Protein AF-A0A534M9J6-F1 (afdb_monomer_lite)

Sequence (123 aa):
MKSKEVGDRRIMIERGRYHCLSVVYRGKDRGSLAERVQKVSSLIDQRFGAVLENWSGDLDDLRGLASLLPQVWKYGPRRRSRLWLGLHARRGTPGRSTLEPSEANESGREQSPGLELAAEPPK

Structure (mmCIF, N/CA/C/O backbone):
data_AF-A0A534M9J6-F1
#
_entry.id   AF-A0A534M9J6-F1
#
loop_
_atom_site.group_PDB
_atom_site.id
_atom_site.type_symbol
_atom_site.label_atom_id
_atom_site.label_alt_id
_atom_site.label_comp_id
_atom_site.label_asym_id
_atom_site.label_entity_id
_atom_site.label_seq_id
_atom_site.pdbx_PDB_ins_code
_atom_site.Cartn_x
_atom_site.Cartn_y
_atom_site.Cartn_z
_atom_site.occupancy
_atom_site.B_iso_or_equiv
_atom_site.auth_seq_id
_atom_site.auth_comp_id
_atom_site.auth_asym_id
_atom_site.auth_atom_id
_atom_site.pdbx_PDB_model_num
ATOM 1 N N . MET A 1 1 ? 0.898 11.040 8.119 1.00 84.31 1 MET A N 1
ATOM 2 C CA . MET A 1 1 ? -0.491 10.533 8.193 1.00 84.31 1 MET A CA 1
ATOM 3 C C . MET A 1 1 ? -1.509 11.641 8.449 1.00 84.31 1 MET A C 1
ATOM 5 O O . MET A 1 1 ? -1.208 12.578 9.178 1.00 84.31 1 MET A O 1
ATOM 9 N N . LYS A 1 2 ? -2.713 11.535 7.873 1.00 89.88 2 L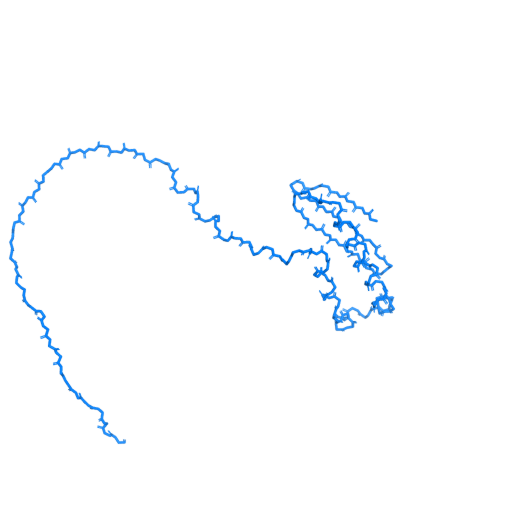YS A N 1
ATOM 10 C CA . LYS A 1 2 ? -3.909 12.341 8.202 1.00 89.88 2 LYS A CA 1
ATOM 11 C C . LYS A 1 2 ? -5.100 11.411 8.468 1.00 89.88 2 LYS A C 1
ATOM 13 O O . LYS A 1 2 ? -5.136 10.303 7.936 1.00 89.88 2 LYS A O 1
ATOM 18 N N . SER A 1 3 ? -6.093 11.851 9.236 1.00 85.62 3 SER A N 1
ATOM 19 C CA . SER A 1 3 ? -7.360 11.124 9.403 1.00 85.62 3 SER A CA 1
ATOM 20 C C . SER A 1 3 ? -8.568 12.066 9.389 1.00 85.62 3 SER A C 1
ATOM 22 O O . SER A 1 3 ? -8.441 13.257 9.667 1.00 85.62 3 SER A O 1
ATOM 24 N N . LYS A 1 4 ? -9.735 11.540 9.002 1.00 90.75 4 LYS A N 1
ATOM 25 C CA . LYS A 1 4 ? -11.016 12.258 8.950 1.00 90.75 4 LYS A CA 1
ATOM 26 C C . LYS A 1 4 ? -12.172 11.303 9.254 1.00 90.75 4 LYS A C 1
ATOM 28 O O . LYS A 1 4 ? -12.159 10.155 8.809 1.00 90.75 4 LYS A O 1
ATOM 33 N N . GLU A 1 5 ? -13.186 11.781 9.967 1.00 91.25 5 GLU A N 1
ATOM 34 C CA . GLU A 1 5 ? -14.446 11.055 10.167 1.00 91.25 5 GLU A CA 1
ATOM 35 C C . GLU A 1 5 ? -15.473 11.445 9.086 1.00 91.25 5 GLU A C 1
ATOM 37 O O . GLU A 1 5 ? -15.547 12.602 8.664 1.00 91.25 5 GLU A O 1
ATOM 42 N N . VAL A 1 6 ? -16.229 10.463 8.589 1.00 89.44 6 VAL A N 1
ATOM 43 C CA . VAL A 1 6 ? -17.256 10.612 7.545 1.00 89.44 6 VAL A CA 1
ATOM 44 C C . VAL A 1 6 ? -18.432 9.702 7.903 1.00 89.44 6 VAL A C 1
ATOM 46 O O . VAL A 1 6 ? -18.408 8.495 7.645 1.00 89.44 6 VAL A O 1
ATOM 49 N N . GLY A 1 7 ? -19.459 10.279 8.531 1.00 89.94 7 GLY A N 1
ATOM 50 C CA . GLY A 1 7 ? -20.567 9.515 9.109 1.00 89.94 7 GLY A CA 1
ATOM 51 C C . GLY A 1 7 ? -20.060 8.532 10.167 1.00 89.94 7 GLY A C 1
ATOM 52 O O . GLY A 1 7 ? -19.284 8.898 11.042 1.00 89.94 7 GLY A O 1
ATOM 53 N N . ASP A 1 8 ? -20.443 7.260 10.055 1.00 90.31 8 ASP A N 1
ATOM 54 C CA . ASP A 1 8 ? -19.983 6.189 10.950 1.00 90.31 8 ASP A CA 1
ATOM 55 C C . ASP A 1 8 ? -18.628 5.563 10.551 1.00 90.31 8 ASP A C 1
ATOM 57 O O . ASP A 1 8 ? -18.216 4.539 11.109 1.00 90.31 8 ASP A O 1
ATOM 61 N N . ARG A 1 9 ? -17.937 6.152 9.563 1.00 92.69 9 ARG A N 1
ATOM 62 C CA . ARG A 1 9 ? -16.652 5.681 9.031 1.00 92.69 9 ARG A CA 1
ATOM 63 C C . ARG A 1 9 ? -15.520 6.630 9.389 1.00 92.69 9 ARG A C 1
ATOM 65 O O . ARG A 1 9 ? -15.688 7.842 9.477 1.00 92.69 9 ARG A O 1
ATOM 72 N N . ARG A 1 10 ? -14.325 6.065 9.495 1.00 92.38 10 ARG A N 1
ATOM 73 C CA . ARG A 1 10 ? -13.058 6.781 9.613 1.00 92.38 10 ARG A CA 1
ATOM 74 C C . ARG A 1 10 ? -12.219 6.500 8.385 1.00 92.38 10 ARG A C 1
ATOM 76 O O . ARG A 1 10 ? -12.124 5.355 7.948 1.00 92.38 10 ARG A O 1
ATOM 83 N N . ILE A 1 11 ? -11.618 7.549 7.847 1.00 93.75 11 ILE A N 1
ATOM 84 C CA . ILE A 1 11 ? -10.670 7.499 6.742 1.00 93.75 11 ILE A CA 1
ATOM 85 C C . ILE A 1 11 ? -9.313 7.884 7.315 1.00 93.75 11 ILE A C 1
ATOM 87 O O . ILE A 1 11 ? -9.179 8.933 7.942 1.00 93.75 11 ILE A O 1
ATOM 91 N N . MET A 1 12 ? -8.313 7.039 7.109 1.00 93.69 12 MET A N 1
ATOM 92 C CA . MET A 1 12 ? -6.923 7.313 7.448 1.00 93.69 12 MET A CA 1
ATOM 93 C C . MET A 1 12 ? -6.105 7.283 6.164 1.00 93.69 12 MET A C 1
ATOM 95 O O . MET A 1 12 ? -6.235 6.348 5.380 1.00 93.69 12 MET A O 1
ATOM 99 N N . ILE A 1 13 ? -5.311 8.321 5.933 1.00 95.75 13 ILE A N 1
ATOM 100 C CA . ILE A 1 13 ? -4.552 8.519 4.701 1.00 95.75 13 ILE A CA 1
ATOM 101 C C . ILE A 1 13 ? -3.085 8.653 5.079 1.00 95.75 13 ILE A C 1
ATOM 103 O O . ILE A 1 13 ? -2.701 9.605 5.769 1.00 95.75 13 ILE A O 1
ATOM 107 N N . GLU A 1 14 ? -2.272 7.715 4.607 1.00 96.69 14 GLU A N 1
ATOM 108 C CA . GLU A 1 14 ? -0.820 7.821 4.640 1.00 96.69 14 GLU A CA 1
ATOM 109 C C . GLU A 1 14 ? -0.272 8.091 3.238 1.00 96.69 14 GLU A C 1
ATOM 111 O O . GLU A 1 14 ? -0.786 7.581 2.239 1.00 96.69 14 GLU A O 1
ATOM 116 N N . ARG A 1 15 ? 0.733 8.964 3.156 1.00 97.38 15 ARG A N 1
ATOM 117 C CA . ARG A 1 15 ? 1.393 9.347 1.902 1.00 97.38 15 ARG A CA 1
ATOM 118 C C . ARG A 1 15 ? 2.830 8.845 1.970 1.00 97.38 15 ARG A C 1
ATOM 120 O O . ARG A 1 15 ? 3.554 9.258 2.872 1.00 97.38 15 ARG A O 1
ATOM 127 N N . GLY A 1 16 ? 3.198 7.957 1.051 1.00 96.12 16 GLY A N 1
ATOM 128 C CA . GLY A 1 16 ? 4.594 7.616 0.794 1.00 96.12 16 GLY A CA 1
ATOM 129 C C . GLY A 1 16 ? 5.221 8.611 -0.178 1.00 96.12 16 GLY A C 1
ATOM 130 O O . GLY A 1 16 ? 4.669 9.689 -0.419 1.00 96.12 16 GLY A O 1
ATOM 131 N N . ARG A 1 17 ? 6.361 8.236 -0.759 1.00 96.25 17 ARG A N 1
ATOM 132 C CA . ARG A 1 17 ? 7.082 9.055 -1.741 1.00 96.25 17 ARG A CA 1
ATOM 133 C C . ARG A 1 17 ? 6.340 9.116 -3.075 1.00 96.25 17 ARG A C 1
ATOM 135 O O . ARG A 1 17 ? 6.115 10.206 -3.590 1.00 96.25 17 ARG A O 1
ATOM 142 N N . TYR A 1 18 ? 5.911 7.956 -3.576 1.00 97.12 18 TYR A N 1
ATOM 143 C CA . TYR A 1 18 ? 5.266 7.806 -4.888 1.00 97.12 18 TYR A CA 1
ATOM 144 C C . TYR A 1 18 ? 3.903 7.089 -4.829 1.00 97.12 18 TYR A C 1
ATOM 146 O O . TYR A 1 18 ? 3.318 6.757 -5.855 1.00 97.12 18 TYR A O 1
ATOM 154 N N . HIS A 1 19 ? 3.345 6.876 -3.631 1.00 95.81 19 HIS A N 1
ATOM 155 C CA . HIS A 1 19 ? 2.031 6.249 -3.440 1.00 95.81 19 HIS A CA 1
ATOM 156 C C . HIS A 1 19 ? 1.225 6.889 -2.304 1.00 95.81 19 HIS A C 1
ATOM 158 O O . HIS A 1 19 ? 1.731 7.643 -1.469 1.00 95.81 19 HIS A O 1
ATOM 164 N N . CYS A 1 20 ? -0.060 6.540 -2.231 1.00 96.31 20 CYS A N 1
ATOM 165 C CA . CYS A 1 20 ? -0.9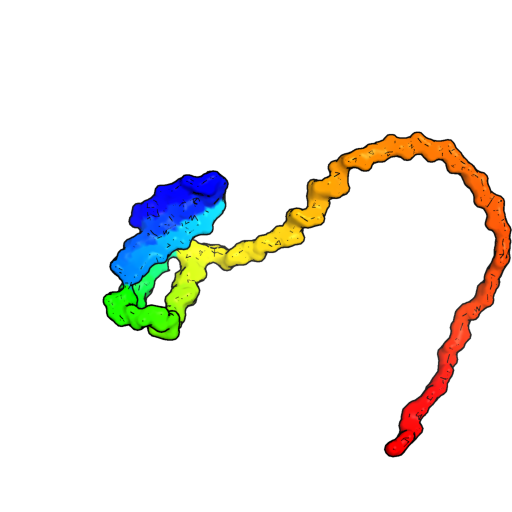35 6.922 -1.129 1.00 96.31 20 CYS A CA 1
ATOM 166 C C . CYS A 1 20 ? -1.762 5.722 -0.653 1.00 96.31 20 CYS A C 1
ATOM 168 O O . CYS A 1 20 ? -2.475 5.098 -1.436 1.00 96.31 20 CYS A O 1
ATOM 170 N N . LEU A 1 21 ? -1.687 5.412 0.643 1.00 95.94 21 LEU A N 1
ATOM 171 C CA . LEU A 1 21 ? -2.439 4.333 1.275 1.00 95.94 21 LEU A CA 1
ATOM 172 C C . LEU A 1 21 ? -3.626 4.917 2.049 1.00 95.94 21 LEU A C 1
ATOM 174 O O . LEU A 1 21 ? -3.459 5.547 3.094 1.00 95.94 21 LEU A O 1
ATOM 178 N N . SER A 1 22 ? -4.836 4.695 1.532 1.00 95.38 22 SER A N 1
ATOM 179 C CA . SER A 1 22 ? -6.090 5.117 2.167 1.00 95.38 22 SER A CA 1
ATOM 180 C C . SER A 1 22 ? -6.808 3.927 2.800 1.00 95.38 22 SER A C 1
ATOM 182 O O . SER A 1 22 ? -7.187 2.981 2.115 1.00 95.38 22 SER A O 1
ATOM 184 N N . VAL A 1 23 ? -7.038 3.985 4.112 1.00 93.75 23 VAL A N 1
ATOM 185 C CA . VAL A 1 23 ? -7.731 2.946 4.883 1.00 93.75 23 VAL A CA 1
ATOM 186 C C . VAL A 1 23 ? -9.046 3.490 5.422 1.00 93.75 23 VAL A C 1
ATOM 188 O O . VAL A 1 23 ? -9.067 4.398 6.253 1.00 93.75 23 VAL A O 1
ATOM 191 N N . VAL A 1 24 ? -10.152 2.900 4.968 1.00 93.38 24 VAL A N 1
ATOM 192 C CA . VAL A 1 24 ? -11.506 3.212 5.439 1.00 93.38 24 VAL A CA 1
ATOM 193 C C . VAL A 1 24 ? -11.972 2.113 6.388 1.00 93.38 24 VAL A C 1
ATOM 195 O O . VAL A 1 24 ? -12.005 0.941 6.014 1.00 93.38 24 VAL A O 1
ATOM 198 N N . TYR A 1 25 ? -12.355 2.475 7.611 1.00 90.00 25 TYR A N 1
ATOM 199 C CA . TYR A 1 25 ? -12.814 1.528 8.629 1.00 90.00 25 TYR A CA 1
ATOM 200 C C . TYR A 1 25 ? -14.010 2.066 9.428 1.00 90.00 25 TYR A C 1
ATOM 202 O O . TYR A 1 25 ? -14.326 3.252 9.384 1.00 90.00 25 TYR A O 1
ATOM 210 N N . ARG A 1 26 ? -14.704 1.178 10.148 1.00 90.12 26 ARG A N 1
ATOM 211 C CA . ARG A 1 26 ? -15.766 1.521 11.111 1.00 90.12 26 ARG A CA 1
ATOM 212 C C . ARG A 1 26 ? -15.335 1.115 12.519 1.00 90.12 26 ARG A C 1
ATOM 214 O O . ARG A 1 26 ? -14.612 0.132 12.680 1.00 90.12 26 ARG A O 1
ATOM 221 N N . GLY A 1 27 ? -15.821 1.835 13.528 1.00 86.06 27 GLY A N 1
ATOM 222 C CA . GLY A 1 27 ? -15.489 1.595 14.934 1.00 86.06 27 GLY A CA 1
ATOM 223 C C . GLY A 1 27 ? -14.182 2.261 15.384 1.00 86.06 27 GLY A C 1
ATOM 224 O O . GLY A 1 27 ? -13.692 3.199 14.758 1.00 86.06 27 GLY A O 1
ATOM 225 N N . LYS A 1 28 ? -13.632 1.793 16.510 1.00 80.31 28 LYS A N 1
ATOM 226 C CA . LYS A 1 28 ? -12.437 2.368 17.150 1.00 80.31 28 LYS A CA 1
ATOM 227 C C . LYS A 1 28 ? -11.196 1.527 16.841 1.00 80.31 28 LYS A C 1
ATOM 229 O O . LYS A 1 28 ? -11.220 0.313 17.045 1.00 80.31 28 LYS A O 1
ATOM 234 N N . ASP A 1 29 ? -10.111 2.169 16.405 1.00 80.44 29 ASP A N 1
ATOM 235 C CA . ASP A 1 29 ? -8.782 1.552 16.468 1.00 80.44 29 ASP A CA 1
ATOM 236 C C . ASP A 1 29 ? -8.365 1.390 17.940 1.00 80.44 29 ASP A C 1
ATOM 238 O O . ASP A 1 29 ? -8.707 2.215 18.787 1.00 80.44 29 ASP A O 1
ATOM 242 N N . ARG A 1 30 ? -7.617 0.325 18.234 1.00 78.44 30 ARG A N 1
ATOM 243 C CA . ARG A 1 30 ? -6.999 0.059 19.542 1.00 78.44 30 ARG A CA 1
ATOM 244 C C . ARG A 1 30 ? -5.528 0.506 19.554 1.00 78.44 30 ARG A C 1
ATOM 246 O O . ARG A 1 30 ? -4.686 -0.187 20.111 1.00 78.44 30 ARG A O 1
ATOM 253 N N . GLY A 1 31 ? -5.226 1.612 18.871 1.00 79.38 31 GLY A N 1
ATOM 254 C CA . GLY A 1 31 ? -3.909 2.257 18.837 1.00 79.38 31 GLY A CA 1
ATOM 255 C C . GLY A 1 31 ? -2.847 1.613 17.940 1.00 79.38 31 GLY A C 1
ATOM 256 O O . GLY A 1 31 ? -1.692 1.985 18.058 1.00 79.38 31 GLY A O 1
ATOM 257 N N . SER A 1 32 ? -3.191 0.665 17.059 1.00 88.19 32 SER A N 1
ATOM 258 C CA . SER A 1 32 ? -2.186 -0.078 16.266 1.00 88.19 32 SER A CA 1
ATOM 259 C C . SER A 1 32 ? -2.466 -0.130 14.762 1.00 88.19 32 SER A C 1
ATOM 261 O O . SER A 1 32 ? -1.667 -0.680 14.004 1.00 88.19 32 SER A O 1
ATOM 263 N N . LEU A 1 33 ? -3.598 0.403 14.284 1.00 90.69 33 LEU A N 1
ATOM 264 C CA . LEU A 1 33 ? -3.851 0.521 12.844 1.00 90.69 33 LEU A CA 1
ATOM 265 C C . LEU A 1 33 ? -2.930 1.569 12.215 1.00 90.69 33 LEU A C 1
ATOM 267 O O . LEU A 1 33 ? -2.396 1.318 11.139 1.00 90.69 33 LEU A O 1
ATOM 271 N N . ALA A 1 34 ? -2.723 2.689 12.912 1.00 91.12 34 ALA A N 1
ATOM 272 C CA . ALA A 1 34 ? -1.773 3.746 12.565 1.00 91.12 34 ALA A CA 1
ATOM 273 C C . ALA A 1 34 ? -0.387 3.181 12.201 1.00 91.12 34 ALA A C 1
ATOM 275 O O . ALA A 1 34 ? 0.055 3.292 11.059 1.00 91.12 34 ALA A O 1
ATOM 276 N N . GLU A 1 35 ? 0.242 2.486 13.149 1.00 92.94 35 GLU A N 1
ATOM 277 C CA . GLU A 1 35 ? 1.577 1.893 13.010 1.00 92.94 35 GLU A CA 1
ATOM 278 C C . GLU A 1 35 ? 1.654 0.874 11.865 1.00 92.94 35 GLU A C 1
ATOM 280 O O . GLU A 1 35 ? 2.611 0.871 11.093 1.00 92.94 35 GLU A O 1
ATOM 285 N N . ARG A 1 36 ? 0.634 0.013 11.709 1.00 93.69 36 ARG A N 1
ATOM 286 C CA . ARG A 1 36 ? 0.606 -0.975 10.616 1.00 93.69 36 ARG A CA 1
ATOM 287 C C . ARG A 1 36 ? 0.474 -0.316 9.247 1.00 93.69 36 ARG A C 1
ATOM 289 O O . ARG A 1 36 ? 1.113 -0.774 8.306 1.00 93.69 36 ARG A O 1
ATOM 296 N N . VAL A 1 37 ? -0.318 0.749 9.124 1.00 95.19 37 VAL A N 1
ATOM 297 C CA . VAL A 1 37 ? -0.453 1.504 7.868 1.00 95.19 37 VAL A CA 1
ATOM 298 C C . VAL A 1 37 ? 0.839 2.239 7.530 1.00 95.19 37 VAL A C 1
ATOM 300 O O . VAL A 1 37 ? 1.283 2.153 6.389 1.00 95.19 37 VAL A O 1
ATOM 303 N N . GLN A 1 38 ? 1.484 2.872 8.513 1.00 95.69 38 GLN A N 1
ATOM 304 C CA . GLN A 1 38 ? 2.797 3.489 8.327 1.00 95.69 38 GLN A CA 1
ATOM 305 C C . GLN A 1 38 ? 3.840 2.445 7.893 1.00 95.69 38 GLN A C 1
ATOM 307 O O . GLN A 1 38 ? 4.496 2.626 6.871 1.00 95.69 38 GLN A O 1
ATOM 312 N N . LYS A 1 39 ? 3.922 1.300 8.588 1.00 95.88 39 LYS A N 1
ATOM 313 C CA . LYS A 1 39 ? 4.826 0.192 8.241 1.00 95.88 39 LYS A CA 1
ATOM 314 C C . LYS A 1 39 ? 4.590 -0.339 6.825 1.00 95.88 39 LYS A C 1
ATOM 316 O O . LYS A 1 39 ? 5.553 -0.555 6.095 1.00 95.88 39 LYS A O 1
ATOM 321 N N . VAL A 1 40 ? 3.334 -0.548 6.422 1.00 96.56 40 VAL A N 1
ATOM 322 C CA . VAL A 1 40 ? 3.006 -0.988 5.054 1.00 96.56 40 VAL A CA 1
ATOM 323 C C . VAL A 1 40 ? 3.364 0.090 4.033 1.00 96.56 40 VAL A C 1
ATOM 325 O O . VAL A 1 40 ? 3.921 -0.249 2.995 1.00 96.56 40 VAL A O 1
ATOM 328 N N . SER A 1 41 ? 3.139 1.372 4.335 1.00 97.44 41 SER A N 1
ATOM 329 C CA . SER A 1 41 ? 3.573 2.475 3.471 1.00 97.44 41 SER A CA 1
ATOM 330 C C . SER A 1 41 ? 5.090 2.462 3.264 1.00 97.44 41 SER A C 1
ATOM 332 O O . SER A 1 41 ? 5.540 2.450 2.122 1.00 97.44 41 SER A O 1
ATOM 334 N N . SER A 1 42 ? 5.877 2.350 4.339 1.00 97.50 42 SER A N 1
ATOM 335 C CA . SER A 1 42 ? 7.340 2.257 4.252 1.00 97.50 42 SER A CA 1
ATOM 336 C C . SER A 1 42 ? 7.821 1.003 3.513 1.00 97.50 42 SER A C 1
ATOM 338 O O . SER A 1 42 ? 8.821 1.064 2.807 1.00 97.50 42 SER A O 1
ATOM 340 N N . LEU A 1 43 ? 7.115 -0.129 3.625 1.00 97.44 43 LEU A N 1
ATOM 341 C CA . LEU A 1 43 ? 7.417 -1.334 2.841 1.00 97.44 43 LEU A CA 1
ATOM 342 C C . LEU A 1 43 ? 7.116 -1.157 1.345 1.00 97.44 43 LEU A C 1
ATOM 344 O O . LEU A 1 43 ? 7.814 -1.753 0.527 1.00 97.44 43 LEU A O 1
ATOM 348 N N . ILE A 1 44 ? 6.109 -0.353 0.982 1.00 97.62 44 ILE A N 1
ATOM 349 C CA . ILE A 1 44 ? 5.845 0.005 -0.418 1.00 97.62 44 ILE A CA 1
ATOM 350 C C . ILE A 1 44 ? 6.964 0.918 -0.936 1.00 97.62 44 ILE A C 1
ATOM 352 O O . ILE A 1 44 ? 7.553 0.594 -1.964 1.00 97.62 44 ILE A O 1
ATOM 356 N N . ASP A 1 45 ? 7.338 1.968 -0.191 1.00 97.62 45 ASP A N 1
ATOM 357 C CA . ASP A 1 45 ? 8.466 2.849 -0.547 1.00 97.62 45 ASP A CA 1
ATOM 358 C C . ASP A 1 45 ? 9.772 2.051 -0.744 1.00 97.62 45 ASP A C 1
ATOM 360 O O . ASP A 1 45 ? 10.492 2.267 -1.715 1.00 97.62 45 ASP A O 1
ATOM 364 N N . GLN A 1 46 ? 10.067 1.093 0.143 1.00 97.62 46 GLN A N 1
ATOM 365 C CA . GLN A 1 46 ? 11.292 0.281 0.084 1.00 97.62 46 GLN A CA 1
ATOM 366 C C . GLN A 1 46 ? 11.325 -0.727 -1.071 1.00 97.62 46 GLN A C 1
ATOM 368 O O . GLN A 1 46 ? 12.397 -0.985 -1.610 1.00 97.62 46 GLN A O 1
ATOM 373 N N . ARG A 1 47 ? 10.189 -1.349 -1.417 1.00 97.19 47 ARG A N 1
ATOM 374 C CA . ARG A 1 47 ? 10.141 -2.443 -2.410 1.00 97.19 47 ARG A CA 1
ATOM 375 C C . ARG A 1 47 ? 9.778 -1.982 -3.813 1.00 97.19 47 ARG A C 1
ATOM 377 O O . ARG A 1 47 ? 10.251 -2.569 -4.775 1.00 97.19 47 ARG A O 1
ATOM 384 N N . PHE A 1 48 ? 8.928 -0.966 -3.912 1.00 97.25 48 PHE A N 1
ATOM 385 C CA . PHE A 1 48 ? 8.363 -0.489 -5.171 1.00 97.25 48 PHE A CA 1
ATOM 386 C C . PHE A 1 48 ? 8.739 0.964 -5.466 1.00 97.25 48 PHE A C 1
ATOM 388 O O . PHE A 1 48 ? 8.450 1.427 -6.558 1.00 97.25 48 PHE A O 1
ATOM 395 N N . GLY A 1 49 ? 9.405 1.691 -4.557 1.00 96.12 49 GLY A N 1
ATOM 396 C CA . GLY A 1 49 ? 9.721 3.112 -4.744 1.00 96.12 49 GLY A CA 1
ATOM 397 C C . GLY A 1 49 ? 10.489 3.423 -6.033 1.00 96.12 49 GLY A C 1
ATOM 398 O O . GLY A 1 49 ? 10.111 4.350 -6.735 1.00 96.12 49 GLY A O 1
ATOM 399 N N . ALA A 1 50 ? 11.500 2.622 -6.386 1.00 95.38 50 ALA A N 1
ATOM 400 C CA . ALA A 1 50 ? 12.269 2.805 -7.625 1.00 95.38 50 ALA A CA 1
ATOM 401 C C . ALA A 1 50 ? 11.447 2.530 -8.902 1.00 95.38 50 ALA A C 1
ATOM 403 O O . ALA A 1 50 ? 11.671 3.159 -9.931 1.00 95.38 50 ALA A O 1
ATOM 404 N N . VAL A 1 51 ? 10.474 1.615 -8.826 1.00 96.44 51 VAL A N 1
ATOM 405 C CA . VAL A 1 51 ? 9.531 1.327 -9.920 1.00 96.44 51 VAL A CA 1
ATOM 406 C C . VAL A 1 51 ? 8.494 2.446 -10.032 1.00 96.44 51 VAL A C 1
ATOM 408 O O . VAL A 1 51 ? 8.242 2.955 -11.117 1.00 96.44 51 VAL A O 1
ATOM 411 N N . LEU A 1 52 ? 7.933 2.870 -8.896 1.00 97.31 52 LEU A N 1
ATOM 412 C CA . LEU A 1 52 ? 6.914 3.915 -8.792 1.00 97.31 52 LEU A CA 1
ATOM 413 C C . LEU A 1 52 ? 7.421 5.307 -9.206 1.00 97.31 52 LEU A C 1
ATOM 415 O O . LEU A 1 52 ? 6.620 6.137 -9.623 1.00 97.31 52 LEU A O 1
ATOM 419 N N . GLU A 1 53 ? 8.729 5.557 -9.110 1.00 96.94 53 GLU A N 1
ATOM 420 C CA . GLU A 1 53 ? 9.380 6.805 -9.535 1.00 96.94 53 GLU A CA 1
ATOM 421 C C . GLU A 1 53 ? 9.262 7.057 -11.045 1.00 96.94 53 GLU A C 1
ATOM 423 O O . GLU A 1 53 ? 9.032 8.188 -11.463 1.00 96.94 53 GLU A O 1
ATOM 428 N N . ASN A 1 54 ? 9.377 5.997 -11.852 1.00 95.31 54 ASN A N 1
ATOM 429 C CA . ASN A 1 54 ? 9.361 6.050 -13.319 1.00 95.31 54 ASN A CA 1
ATOM 430 C C . ASN A 1 54 ? 8.265 5.139 -13.896 1.00 95.31 54 ASN A C 1
ATOM 432 O O . ASN A 1 54 ? 8.449 4.508 -14.936 1.00 95.31 54 ASN A O 1
ATOM 436 N N . TRP A 1 55 ? 7.146 5.007 -13.179 1.00 96.62 55 TRP A N 1
ATOM 437 C CA . TRP A 1 55 ? 6.156 3.974 -13.466 1.00 96.62 55 TRP A CA 1
ATOM 438 C C . TRP A 1 55 ? 5.465 4.178 -14.816 1.00 96.62 55 TRP A C 1
ATOM 440 O O . TRP A 1 55 ? 4.878 5.225 -15.085 1.00 96.62 55 TRP A O 1
ATOM 450 N N . SER A 1 56 ? 5.483 3.121 -15.625 1.00 94.25 56 SER A N 1
ATOM 451 C CA . SER A 1 56 ? 4.832 3.012 -16.935 1.00 94.25 56 SER A CA 1
ATOM 452 C C . SER A 1 56 ? 3.298 3.126 -16.883 1.00 94.25 56 SER A C 1
ATOM 454 O O . SER A 1 56 ? 2.663 3.425 -17.894 1.00 94.25 56 SER A O 1
ATOM 456 N N . GLY A 1 57 ? 2.700 2.863 -15.715 1.00 95.00 57 GLY A N 1
ATOM 457 C CA . GLY A 1 57 ? 1.268 2.608 -15.548 1.00 95.00 57 GLY A CA 1
ATOM 458 C C . GLY A 1 57 ? 0.890 1.121 -15.611 1.00 95.00 57 GLY A C 1
ATOM 459 O O . GLY A 1 57 ? -0.257 0.786 -15.316 1.00 95.00 57 GLY A O 1
ATOM 460 N N . ASP A 1 58 ? 1.827 0.224 -15.942 1.00 95.50 58 ASP A N 1
ATOM 461 C CA . ASP A 1 58 ? 1.595 -1.222 -15.975 1.00 95.50 58 ASP A CA 1
ATOM 462 C C . ASP A 1 58 ? 1.529 -1.815 -14.557 1.00 95.50 58 ASP A C 1
ATOM 464 O O . ASP A 1 58 ? 2.426 -1.649 -13.730 1.00 95.50 58 ASP A O 1
ATOM 468 N N . LEU A 1 59 ? 0.448 -2.526 -14.245 1.00 93.12 59 LEU A N 1
ATOM 469 C CA . LEU A 1 59 ? 0.260 -3.145 -12.935 1.00 93.12 59 LEU A CA 1
ATOM 470 C C . LEU A 1 59 ? 1.157 -4.373 -12.715 1.00 93.12 59 LEU A C 1
ATOM 472 O O . LEU A 1 59 ? 1.384 -4.730 -11.554 1.00 93.12 59 LEU A O 1
ATOM 476 N N . ASP A 1 60 ? 1.696 -4.983 -13.775 1.00 94.81 60 ASP A N 1
ATOM 477 C CA . ASP A 1 60 ? 2.635 -6.102 -13.651 1.00 94.81 60 ASP A CA 1
ATOM 478 C C . ASP A 1 60 ? 4.007 -5.652 -13.112 1.00 94.81 60 ASP A C 1
ATOM 480 O O . ASP A 1 60 ? 4.620 -6.390 -12.334 1.00 94.81 60 ASP A O 1
ATOM 484 N N . ASP A 1 61 ? 4.422 -4.400 -13.356 1.00 94.19 61 ASP A N 1
ATOM 485 C CA . ASP A 1 61 ? 5.585 -3.775 -12.696 1.00 94.19 61 ASP A CA 1
ATOM 486 C C . ASP A 1 61 ? 5.415 -3.721 -11.159 1.00 94.19 61 ASP A C 1
ATOM 488 O O . ASP A 1 61 ? 6.381 -3.756 -10.391 1.00 94.19 61 ASP A O 1
ATOM 492 N N . LEU A 1 62 ? 4.165 -3.669 -10.682 1.00 95.56 62 LEU A N 1
ATOM 493 C CA . LEU A 1 62 ? 3.794 -3.625 -9.262 1.00 95.56 62 LEU A CA 1
ATOM 494 C C . LEU A 1 62 ? 3.361 -4.998 -8.718 1.00 95.56 62 LEU A C 1
ATOM 496 O O . LEU A 1 62 ? 2.761 -5.094 -7.634 1.00 95.56 62 LEU A O 1
ATOM 500 N N . ARG A 1 63 ? 3.669 -6.086 -9.437 1.00 94.56 63 ARG A N 1
ATOM 501 C CA . ARG A 1 63 ? 3.311 -7.450 -9.038 1.00 94.56 63 ARG A CA 1
ATOM 502 C C . ARG A 1 63 ? 3.817 -7.761 -7.629 1.00 94.56 63 ARG A C 1
ATOM 504 O O . ARG A 1 63 ? 4.991 -7.642 -7.294 1.00 94.56 63 ARG A O 1
ATOM 511 N N . GLY A 1 64 ? 2.891 -8.196 -6.777 1.00 93.62 64 GLY A N 1
ATOM 512 C CA . GLY A 1 64 ? 3.164 -8.498 -5.371 1.00 93.62 64 GLY A CA 1
ATOM 513 C C . GLY A 1 64 ? 2.890 -7.349 -4.395 1.00 93.62 64 GLY A C 1
ATOM 514 O O . GLY A 1 64 ? 2.808 -7.626 -3.198 1.00 93.62 64 GLY A O 1
ATOM 515 N N . LEU A 1 65 ? 2.632 -6.112 -4.840 1.00 95.12 65 LEU A N 1
ATOM 516 C CA . LEU A 1 65 ? 2.232 -5.003 -3.953 1.00 95.12 65 LEU A CA 1
ATOM 517 C C . LEU A 1 65 ? 0.985 -5.358 -3.126 1.00 95.12 65 LEU A C 1
ATOM 519 O O . LEU A 1 65 ? 0.942 -5.134 -1.914 1.00 95.12 65 LEU A O 1
ATOM 523 N N . ALA A 1 66 ? 0.007 -6.023 -3.749 1.00 91.62 66 ALA A N 1
ATOM 524 C CA . ALA A 1 66 ? -1.203 -6.506 -3.084 1.00 91.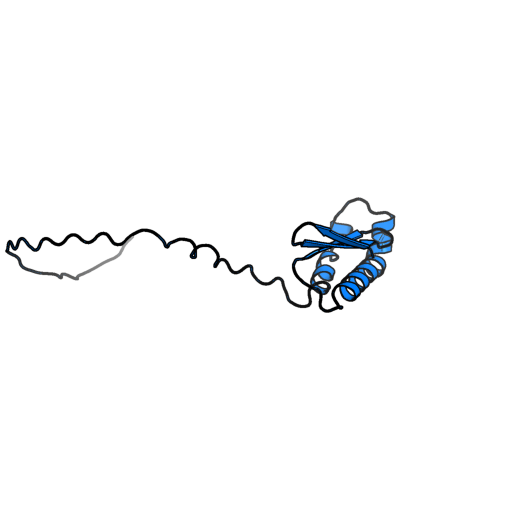62 66 ALA A CA 1
ATOM 525 C C . ALA A 1 66 ? -0.928 -7.474 -1.911 1.00 91.62 66 ALA A C 1
ATOM 527 O O . ALA A 1 66 ? -1.728 -7.535 -0.978 1.00 91.62 66 ALA A O 1
ATOM 528 N N . SER A 1 67 ? 0.211 -8.184 -1.901 1.00 93.12 67 SER A N 1
ATOM 529 C CA . SER A 1 67 ? 0.597 -9.091 -0.803 1.00 93.12 67 SER A CA 1
ATOM 530 C C . SER A 1 67 ? 0.996 -8.360 0.488 1.00 93.12 67 SER A C 1
ATOM 532 O O . SER A 1 67 ? 0.989 -8.958 1.565 1.00 93.12 67 SER A O 1
ATOM 534 N N . LEU A 1 68 ? 1.298 -7.057 0.411 1.00 93.38 68 LEU A N 1
ATOM 535 C CA . LEU A 1 68 ? 1.588 -6.226 1.581 1.00 93.38 68 LEU A CA 1
ATOM 536 C C . LEU A 1 68 ? 0.310 -5.775 2.303 1.00 93.38 68 LEU A C 1
ATOM 538 O O . LEU A 1 68 ? 0.313 -5.639 3.526 1.00 93.38 68 LEU A O 1
ATOM 542 N N . LEU A 1 69 ? -0.793 -5.582 1.570 1.00 91.62 69 LEU A N 1
ATOM 543 C CA . LEU A 1 69 ? -2.047 -5.037 2.106 1.00 91.62 69 LEU A CA 1
ATOM 544 C C . LEU A 1 69 ? -2.642 -5.853 3.276 1.00 91.62 69 LEU A C 1
ATOM 546 O O . LEU A 1 69 ? -3.061 -5.224 4.250 1.00 91.62 69 LEU A O 1
ATOM 550 N N . PRO A 1 70 ? -2.625 -7.207 3.281 1.00 90.75 70 PRO A N 1
ATOM 551 C CA . PRO A 1 70 ? -3.033 -8.010 4.436 1.00 90.75 70 PRO A CA 1
ATOM 552 C C . PRO A 1 70 ? -2.401 -7.595 5.770 1.00 90.75 70 PRO A C 1
ATOM 554 O O . PRO A 1 70 ? -3.058 -7.692 6.802 1.00 90.75 70 PRO A O 1
ATOM 557 N N . GLN A 1 71 ? -1.172 -7.065 5.769 1.00 90.88 71 GLN A N 1
ATOM 558 C CA . GLN A 1 71 ? -0.477 -6.644 6.992 1.00 90.88 71 GLN A CA 1
ATOM 559 C C . GLN A 1 71 ? -1.139 -5.437 7.683 1.00 90.88 71 GLN A C 1
ATOM 561 O O . GLN A 1 71 ? -0.916 -5.215 8.872 1.00 90.88 71 GLN A O 1
ATOM 566 N N . VAL A 1 72 ? -2.000 -4.680 6.989 1.00 89.31 72 VAL A N 1
ATOM 567 C CA . VAL A 1 72 ? -2.826 -3.619 7.595 1.00 89.31 72 VAL A CA 1
ATOM 568 C C . VAL A 1 72 ? -3.848 -4.208 8.582 1.00 89.31 72 VAL A C 1
ATOM 570 O O . VAL A 1 72 ? -4.133 -3.611 9.631 1.00 89.31 72 VAL A O 1
ATOM 573 N N . TRP A 1 73 ? -4.378 -5.400 8.294 1.00 79.19 73 TRP A N 1
ATOM 574 C CA . TRP A 1 73 ? -5.468 -6.027 9.042 1.00 79.19 73 TRP A CA 1
ATOM 575 C C . TRP A 1 73 ? -4.964 -7.221 9.867 1.00 79.19 73 TRP A C 1
ATOM 577 O O . TRP A 1 73 ? -4.750 -8.311 9.351 1.00 79.19 73 TRP A O 1
ATOM 587 N N . LYS A 1 74 ? -4.848 -7.044 11.194 1.00 70.19 74 LYS A N 1
ATOM 588 C CA . LYS A 1 74 ? -4.408 -8.107 12.131 1.00 70.19 74 LYS A CA 1
ATOM 589 C C . LYS A 1 74 ? -5.294 -9.368 12.101 1.00 70.19 74 LYS A C 1
ATOM 591 O O . LYS A 1 74 ? -4.864 -10.438 12.513 1.00 70.19 74 LYS A O 1
ATOM 596 N N . TYR A 1 75 ? -6.525 -9.231 11.621 1.00 58.97 75 TYR A N 1
ATOM 597 C CA . TYR A 1 75 ? -7.446 -10.327 11.360 1.00 58.97 75 TYR A CA 1
ATOM 598 C C . TYR A 1 75 ? -7.843 -10.243 9.891 1.00 58.97 75 TYR A C 1
ATOM 600 O O . TYR A 1 75 ? -8.234 -9.163 9.438 1.00 58.97 75 TYR A O 1
ATOM 608 N N . GLY A 1 76 ? -7.775 -11.367 9.168 1.00 56.47 76 GLY A N 1
ATOM 609 C CA . GLY A 1 76 ? -8.312 -11.456 7.809 1.00 56.47 76 GLY A CA 1
ATOM 610 C C . GLY A 1 76 ? -9.763 -10.957 7.772 1.00 56.47 76 GLY A C 1
ATOM 611 O O . GLY A 1 76 ? -10.452 -11.032 8.798 1.00 56.47 76 GLY A O 1
ATOM 612 N N . PRO A 1 77 ? -10.231 -10.404 6.636 1.00 52.84 77 PRO A N 1
ATOM 613 C CA . PRO A 1 77 ? -11.517 -9.723 6.567 1.00 52.84 77 PRO A CA 1
ATOM 614 C C . PRO A 1 77 ? -12.604 -10.621 7.148 1.00 52.84 77 PRO A C 1
ATOM 616 O O . PRO A 1 77 ? -12.884 -11.691 6.605 1.00 52.84 77 PRO A O 1
ATOM 619 N N . ARG A 1 78 ? -13.206 -10.189 8.270 1.00 54.16 78 ARG A N 1
ATOM 620 C CA . ARG A 1 78 ? -14.361 -10.871 8.865 1.00 54.16 78 ARG A CA 1
ATOM 621 C C . ARG A 1 78 ? -15.361 -11.076 7.736 1.00 54.16 78 ARG A C 1
ATOM 623 O O . ARG A 1 78 ? -15.909 -10.086 7.243 1.00 54.16 78 ARG A O 1
ATOM 630 N N . ARG A 1 79 ? -15.571 -12.336 7.318 1.00 56.12 79 ARG A N 1
ATOM 631 C CA . ARG A 1 79 ? -16.621 -12.688 6.355 1.00 56.12 79 ARG A CA 1
ATOM 632 C C . ARG A 1 79 ? -17.879 -11.995 6.851 1.00 56.12 79 ARG A C 1
ATOM 634 O O . ARG A 1 79 ? -18.309 -12.268 7.969 1.00 56.12 79 ARG A O 1
ATOM 641 N N . ARG A 1 80 ? -18.411 -11.048 6.070 1.00 53.94 80 ARG A N 1
ATOM 642 C CA . ARG A 1 80 ? -19.642 -10.342 6.435 1.00 53.94 80 ARG A CA 1
ATOM 643 C C . ARG A 1 80 ? -20.709 -11.408 6.639 1.00 53.94 80 ARG A C 1
ATOM 645 O O . ARG A 1 80 ? -21.129 -12.033 5.666 1.00 53.94 80 ARG A O 1
ATOM 652 N N . SER A 1 81 ? -21.103 -11.638 7.888 1.00 50.53 81 SER A N 1
ATOM 653 C CA . SER A 1 81 ? -22.144 -12.602 8.212 1.00 50.53 81 SER A CA 1
ATOM 654 C C . SER A 1 81 ? -23.412 -12.180 7.478 1.00 50.53 81 SER A C 1
ATOM 656 O O . SER A 1 81 ? -23.988 -11.138 7.791 1.00 50.53 81 SER A O 1
ATOM 658 N N . ARG A 1 82 ? -23.839 -12.972 6.487 1.00 52.16 82 ARG A N 1
ATOM 659 C CA . ARG A 1 82 ? -25.096 -12.778 5.744 1.00 52.16 82 ARG A CA 1
ATOM 660 C C . ARG A 1 82 ? -26.299 -13.181 6.612 1.00 52.16 82 ARG A C 1
ATOM 662 O O . ARG A 1 82 ? -27.091 -14.026 6.230 1.00 52.16 82 ARG A O 1
ATOM 669 N N . LEU A 1 83 ? -26.393 -12.591 7.804 1.00 55.19 83 LEU A N 1
ATOM 670 C CA . LEU A 1 83 ? -27.418 -12.857 8.824 1.00 55.19 83 LEU A CA 1
ATOM 671 C C . LEU A 1 83 ? -28.323 -11.639 9.090 1.00 55.19 83 LEU A C 1
ATOM 673 O O . LEU A 1 83 ? -29.130 -11.651 10.010 1.00 55.19 83 LEU A O 1
ATOM 677 N N . TRP A 1 84 ? -28.241 -10.609 8.242 1.00 51.69 84 TRP A N 1
ATOM 678 C CA . TRP A 1 84 ? -29.150 -9.452 8.233 1.00 51.69 84 TRP A CA 1
ATOM 679 C C . TRP A 1 84 ? -30.286 -9.583 7.199 1.00 51.69 84 TRP A C 1
ATOM 681 O O . TRP A 1 84 ? -30.768 -8.591 6.667 1.00 51.69 84 TRP A O 1
ATOM 691 N N . LEU A 1 85 ? -30.728 -10.817 6.924 1.00 48.41 85 LEU A N 1
ATOM 692 C CA . LEU A 1 85 ? -31.892 -11.119 6.072 1.00 48.41 85 LEU A CA 1
ATOM 693 C C . LEU A 1 85 ? -33.095 -11.706 6.844 1.00 48.41 85 LEU A C 1
ATOM 695 O O . LEU A 1 85 ? -34.048 -12.150 6.219 1.00 48.41 85 LEU A O 1
ATOM 699 N N . GLY A 1 86 ? -33.071 -11.713 8.187 1.00 54.06 86 GLY A N 1
ATOM 700 C CA . GLY A 1 86 ? -34.085 -12.411 9.002 1.00 54.06 86 GLY A CA 1
ATOM 701 C C . GLY A 1 86 ? -34.833 -11.602 10.073 1.00 54.06 86 GLY A C 1
ATOM 702 O O . GLY A 1 86 ? -35.706 -12.163 10.725 1.00 54.06 86 GLY A O 1
ATOM 703 N N . LEU A 1 87 ? -34.518 -10.319 10.306 1.00 50.69 87 LEU A N 1
ATOM 704 C CA . LEU A 1 87 ? -34.907 -9.622 11.554 1.00 50.69 87 LEU A CA 1
ATOM 705 C C . LEU A 1 87 ? -35.967 -8.507 11.443 1.00 50.69 87 LEU A C 1
ATOM 707 O O . LEU A 1 87 ? -36.208 -7.798 12.418 1.00 50.69 87 LEU A O 1
ATOM 711 N N . HIS A 1 88 ? -36.666 -8.394 10.310 1.00 52.03 88 HIS A N 1
ATOM 712 C CA . HIS A 1 88 ? -37.842 -7.510 10.177 1.00 52.03 88 HIS A CA 1
ATOM 713 C C . HIS A 1 88 ? -39.168 -8.250 9.928 1.00 52.03 88 HIS A C 1
ATOM 715 O O . HIS A 1 88 ? -40.209 -7.621 9.772 1.00 52.03 88 HIS A O 1
ATOM 721 N N . ALA A 1 89 ? -39.174 -9.584 10.000 1.00 48.03 89 ALA A N 1
ATOM 722 C CA . ALA A 1 89 ? -40.373 -10.407 9.842 1.00 48.03 89 ALA A CA 1
ATOM 723 C C . ALA A 1 89 ? -41.168 -10.617 11.155 1.00 48.03 89 ALA A C 1
ATOM 725 O O . ALA A 1 89 ? -41.534 -11.746 11.468 1.00 48.03 89 ALA A O 1
ATOM 726 N N . ARG A 1 90 ? -41.442 -9.554 11.935 1.00 52.00 90 ARG A N 1
ATOM 727 C CA . ARG A 1 90 ? -42.500 -9.546 12.979 1.00 52.00 90 ARG A CA 1
ATOM 728 C C . ARG A 1 90 ? -43.022 -8.134 13.290 1.00 52.00 90 ARG A C 1
ATOM 730 O O . ARG A 1 90 ? -42.360 -7.405 14.029 1.00 52.00 90 ARG A O 1
ATOM 737 N N . ARG A 1 91 ? -44.261 -7.830 12.870 1.00 45.16 91 ARG A N 1
ATOM 738 C CA . ARG A 1 91 ? -45.349 -7.283 13.726 1.00 45.16 91 ARG A CA 1
ATOM 739 C C . ARG A 1 91 ? -46.670 -7.110 12.957 1.00 45.16 91 ARG A C 1
ATOM 741 O O . ARG A 1 91 ? -46.680 -6.508 11.894 1.00 45.16 91 ARG A O 1
ATOM 748 N N . GLY A 1 92 ? -47.760 -7.570 13.580 1.00 40.97 92 GLY A N 1
ATOM 749 C CA . GLY A 1 92 ? -49.153 -7.458 13.119 1.00 40.97 92 GLY A CA 1
ATOM 750 C C . GLY A 1 92 ? -49.755 -8.821 12.757 1.00 40.97 92 GLY A C 1
ATOM 751 O O . GLY A 1 92 ? -49.188 -9.510 11.920 1.00 40.97 92 GLY A O 1
ATOM 752 N N . THR A 1 93 ? -50.845 -9.307 13.359 1.00 45.25 93 THR A N 1
ATOM 753 C CA . THR A 1 93 ? -51.605 -8.914 14.577 1.00 45.25 93 THR A CA 1
ATOM 754 C C . THR A 1 93 ? -52.437 -10.151 14.993 1.00 45.25 93 THR A C 1
ATOM 756 O O . THR A 1 93 ? -52.739 -10.971 14.125 1.00 45.25 93 THR A O 1
ATOM 759 N N . PRO A 1 94 ? -52.823 -10.355 16.270 1.00 46.28 94 PRO A N 1
ATOM 760 C CA . PRO A 1 94 ? -53.608 -11.531 16.654 1.00 46.28 94 PRO A CA 1
ATOM 761 C C . PRO A 1 94 ? -55.090 -11.370 16.271 1.00 46.28 94 PRO A C 1
ATOM 763 O O . PRO A 1 94 ? -55.833 -10.645 16.929 1.00 46.28 94 PRO A O 1
ATOM 766 N N . GLY A 1 95 ? -55.522 -12.063 15.214 1.00 38.34 95 GLY A N 1
ATOM 767 C CA . GLY A 1 95 ? -56.923 -12.149 14.793 1.00 38.34 95 GLY A CA 1
ATOM 768 C C . GLY A 1 95 ? -57.602 -13.406 15.336 1.00 38.34 95 GLY A C 1
ATOM 769 O O . GLY A 1 95 ? -57.520 -14.467 14.726 1.00 38.34 95 GLY A O 1
ATOM 770 N N . ARG A 1 96 ? -58.280 -13.290 16.482 1.00 43.00 96 ARG A N 1
ATOM 771 C CA . ARG A 1 96 ? -59.158 -14.338 17.024 1.00 43.00 96 ARG A CA 1
ATOM 772 C C . ARG A 1 96 ? -60.482 -14.338 16.257 1.00 43.00 96 ARG A C 1
ATOM 774 O O . ARG A 1 96 ? -61.232 -13.376 16.380 1.00 43.00 96 ARG A O 1
ATOM 781 N N . SER A 1 97 ? -60.816 -15.435 15.585 1.00 40.00 97 SER A N 1
ATOM 782 C CA . SER A 1 97 ? -62.217 -15.823 15.399 1.00 40.00 97 SER A CA 1
ATOM 783 C C . SER A 1 97 ? -62.341 -17.343 15.365 1.00 40.00 97 SER A C 1
ATOM 785 O O . SER A 1 97 ? -61.700 -18.010 14.560 1.00 40.00 97 SER A O 1
ATOM 787 N N . THR A 1 98 ? -63.132 -17.869 16.293 1.00 44.84 98 THR A N 1
ATOM 788 C CA . THR A 1 98 ? -63.457 -19.289 16.436 1.00 44.84 98 THR A CA 1
ATOM 789 C C . THR A 1 98 ? -64.736 -19.568 15.665 1.00 44.84 98 THR A C 1
ATOM 791 O O . THR A 1 98 ? -65.741 -18.939 15.981 1.00 44.84 98 THR A O 1
ATOM 794 N N . LEU A 1 99 ? -64.726 -20.550 14.763 1.00 38.16 99 LEU A N 1
ATOM 795 C CA . LEU A 1 99 ? -65.868 -21.434 14.514 1.00 38.16 99 LEU A CA 1
ATOM 796 C C . LEU A 1 99 ? -65.327 -22.840 14.211 1.00 38.16 99 LEU A C 1
ATOM 798 O O . LEU A 1 99 ? -64.392 -22.988 13.428 1.00 38.16 99 LEU A O 1
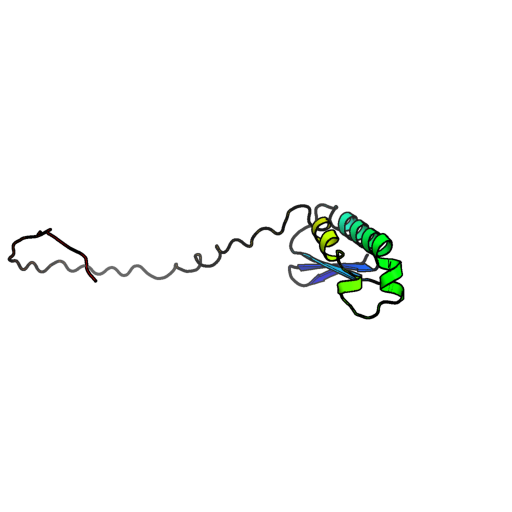ATOM 802 N N . GLU A 1 100 ? -65.890 -23.829 14.904 1.00 45.91 100 GLU A N 1
ATOM 803 C CA . GLU A 1 100 ? -65.563 -25.263 14.820 1.00 45.91 100 GLU A CA 1
ATOM 804 C C . GLU A 1 100 ? -66.402 -25.938 13.690 1.00 45.91 100 GLU A C 1
ATOM 806 O O . GLU A 1 100 ? -66.863 -25.224 12.796 1.00 45.91 100 GLU A O 1
ATOM 811 N N . PRO A 1 101 ? -66.527 -27.277 13.576 1.00 48.97 101 PRO A N 1
ATOM 812 C CA . PRO A 1 101 ? -65.960 -28.002 12.447 1.00 48.97 101 PRO A CA 1
ATOM 813 C C . PRO A 1 101 ? -67.044 -28.527 11.489 1.00 48.97 101 PRO A C 1
ATOM 815 O O . PRO A 1 101 ? -68.240 -28.468 11.767 1.00 48.97 101 PRO A O 1
ATOM 818 N N . SER A 1 102 ? -66.624 -29.116 10.368 1.00 41.06 102 SER A N 1
ATOM 819 C CA . SER A 1 102 ? -67.507 -29.944 9.542 1.00 41.06 102 SER A CA 1
ATOM 820 C C . SER A 1 102 ? -66.816 -31.268 9.245 1.00 41.06 102 SER A C 1
ATOM 822 O O . SER A 1 102 ? -65.913 -31.346 8.415 1.00 41.06 102 SER A O 1
ATOM 824 N N . GLU A 1 103 ? -67.224 -32.300 9.980 1.00 45.22 103 GLU A N 1
ATOM 825 C CA . GLU A 1 103 ? -66.877 -33.683 9.672 1.00 45.22 103 GLU A CA 1
ATOM 826 C C . GLU A 1 103 ? -67.643 -34.136 8.426 1.00 45.22 103 GLU A C 1
ATOM 828 O O . GLU A 1 103 ? -68.862 -33.978 8.341 1.00 45.22 103 GLU A O 1
ATOM 833 N N . ALA A 1 104 ? -66.934 -34.756 7.487 1.00 39.94 104 ALA A N 1
ATOM 834 C CA . ALA A 1 104 ? -67.522 -35.641 6.495 1.00 39.94 104 ALA A CA 1
ATOM 835 C C . ALA A 1 104 ? -66.507 -36.740 6.160 1.00 39.94 104 ALA A C 1
ATOM 837 O O . ALA A 1 104 ? -65.447 -36.480 5.589 1.00 39.94 104 ALA A O 1
ATOM 838 N N . ASN A 1 105 ? -66.851 -37.968 6.546 1.00 43.88 105 ASN A N 1
ATOM 839 C CA . ASN A 1 105 ? -66.218 -39.197 6.066 1.00 43.88 105 ASN A CA 1
ATOM 840 C C . ASN A 1 105 ? -66.459 -39.324 4.531 1.00 43.88 105 ASN A C 1
ATOM 842 O O . ASN A 1 105 ? -67.244 -38.570 3.964 1.00 43.88 105 ASN A O 1
ATOM 846 N N . GLU A 1 106 ? -65.863 -40.235 3.764 1.00 38.53 106 GLU A N 1
ATOM 847 C CA . GLU A 1 106 ? -65.258 -41.526 4.094 1.00 38.53 106 GLU A CA 1
ATOM 848 C C . GLU A 1 106 ? -64.442 -42.039 2.888 1.00 38.53 106 GLU A C 1
ATOM 850 O O . GLU A 1 106 ? -64.673 -41.594 1.770 1.00 38.53 106 GLU A O 1
ATOM 855 N N . SER A 1 107 ? -63.615 -43.067 3.111 1.00 33.16 107 SER A N 1
ATOM 856 C CA . SER A 1 107 ? -63.244 -44.114 2.136 1.00 33.16 107 SER A CA 1
ATOM 857 C C . SER A 1 107 ? -62.479 -43.719 0.842 1.00 33.16 107 SER A C 1
ATOM 859 O O . SER A 1 107 ? -62.929 -42.931 0.023 1.00 33.16 107 SER A O 1
ATOM 861 N N . GLY A 1 108 ? -61.324 -44.319 0.542 1.00 37.72 108 GLY A N 1
ATO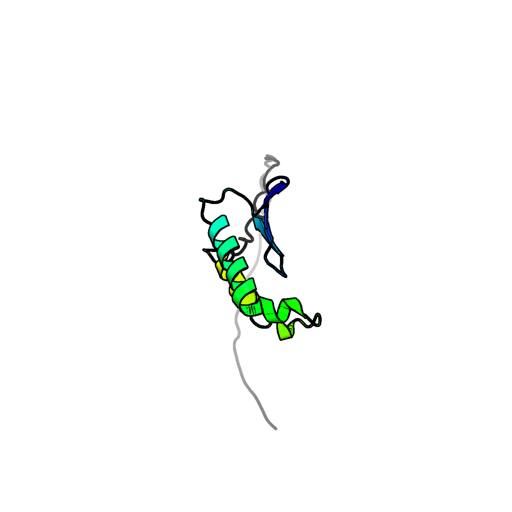M 862 C CA . GLY A 1 108 ? -60.636 -45.350 1.314 1.00 37.72 108 GLY A CA 1
ATOM 863 C C . GLY A 1 108 ? -59.378 -45.902 0.643 1.00 37.72 108 GLY A C 1
ATOM 864 O O . GLY A 1 108 ? -58.990 -45.452 -0.427 1.00 37.72 108 GLY A O 1
ATOM 865 N N . ARG A 1 109 ? -58.793 -46.888 1.339 1.00 36.88 109 ARG A N 1
ATOM 866 C CA . ARG A 1 109 ? -58.007 -48.043 0.858 1.00 36.88 109 ARG A CA 1
ATOM 867 C C . ARG A 1 109 ? -56.965 -47.812 -0.252 1.00 36.88 109 ARG A C 1
ATOM 869 O O . ARG A 1 109 ? -57.301 -47.485 -1.376 1.00 36.88 109 ARG A O 1
ATOM 876 N N . GLU A 1 110 ? -55.673 -47.947 0.079 1.00 35.22 110 GLU A N 1
ATOM 877 C CA . GLU A 1 110 ? -54.870 -49.184 -0.138 1.00 35.22 110 GLU A CA 1
ATOM 878 C C . GLU A 1 110 ? -54.524 -49.407 -1.632 1.00 35.22 110 GLU A C 1
ATOM 880 O O . GLU A 1 110 ? -55.398 -49.337 -2.479 1.00 35.22 110 GLU A O 1
ATOM 885 N N . GLN A 1 111 ? -53.296 -49.692 -2.074 1.00 35.94 111 GLN A N 1
ATOM 886 C CA . GLN A 1 111 ? -52.032 -50.076 -1.428 1.00 35.94 111 GLN A CA 1
ATOM 887 C C . GLN A 1 111 ? -50.868 -49.748 -2.399 1.00 35.94 111 GLN A C 1
ATOM 889 O O . GLN A 1 111 ? -51.019 -49.878 -3.612 1.00 35.94 111 GLN A O 1
ATOM 894 N N . SER A 1 112 ? -49.685 -49.418 -1.874 1.00 40.38 112 SER A N 1
ATOM 895 C CA . SER A 1 112 ? -48.398 -49.730 -2.538 1.00 40.38 112 SER A CA 1
ATOM 896 C C . SER A 1 112 ? -47.958 -51.146 -2.102 1.00 40.38 112 SER A C 1
ATOM 898 O O . SER A 1 112 ? -48.502 -51.611 -1.097 1.00 40.38 112 SER A O 1
ATOM 900 N N . PRO A 1 113 ? -46.938 -51.812 -2.698 1.00 49.25 113 PRO A N 1
ATOM 901 C CA . PRO A 1 113 ? -46.035 -51.396 -3.783 1.00 49.25 113 PRO A CA 1
ATOM 902 C C . PRO A 1 113 ? -45.853 -52.461 -4.901 1.00 49.25 113 PRO A C 1
ATOM 904 O O . PRO A 1 113 ? -46.413 -53.551 -4.841 1.00 49.25 113 PRO A O 1
ATOM 907 N N . GLY A 1 114 ? -44.990 -52.182 -5.887 1.00 33.81 114 GLY A N 1
ATOM 908 C CA . GLY A 1 114 ? -44.504 -53.177 -6.855 1.00 33.81 114 GLY A CA 1
ATOM 909 C C . GLY A 1 114 ? -43.103 -52.836 -7.373 1.00 33.81 114 GLY A C 1
ATOM 910 O O . GLY A 1 114 ? -42.946 -51.901 -8.153 1.00 33.81 114 GLY A O 1
ATOM 911 N N . LEU A 1 115 ? -42.091 -53.575 -6.912 1.00 41.47 115 LEU A N 1
ATOM 912 C CA . LEU A 1 115 ? -40.720 -53.584 -7.442 1.00 41.47 115 LEU A CA 1
ATOM 913 C C . LEU A 1 115 ? -40.550 -54.823 -8.323 1.00 41.47 115 LEU A C 1
ATOM 915 O O . LEU A 1 115 ? -40.945 -55.886 -7.866 1.00 41.47 115 LEU A O 1
ATOM 919 N N . GLU A 1 116 ? -39.942 -54.666 -9.505 1.00 37.84 116 GLU A N 1
ATOM 920 C CA . GLU A 1 116 ? -39.251 -55.653 -10.376 1.00 37.84 116 GLU A CA 1
ATOM 921 C C . GLU A 1 116 ? -39.325 -55.150 -11.840 1.00 37.84 116 GLU A C 1
ATOM 923 O O . GLU A 1 116 ? -40.262 -54.432 -12.180 1.00 37.84 116 GLU A O 1
ATOM 928 N N . LEU A 1 117 ? -38.423 -55.452 -12.782 1.00 38.34 117 LEU A N 1
ATOM 929 C CA . LEU A 1 117 ? -37.041 -55.968 -12.776 1.00 38.34 117 LEU A CA 1
ATOM 930 C C . LEU A 1 117 ? -36.496 -55.811 -14.220 1.00 38.34 117 LEU A C 1
ATOM 932 O O . LEU A 1 117 ? -37.296 -55.812 -15.150 1.00 38.34 117 LEU A O 1
ATOM 936 N N . ALA A 1 118 ? -35.165 -55.800 -14.404 1.00 41.22 118 ALA A N 1
ATOM 937 C CA . ALA A 1 118 ? -34.465 -56.034 -15.689 1.00 41.22 118 ALA A CA 1
ATOM 938 C C . ALA A 1 118 ? -34.691 -55.010 -16.840 1.00 41.22 118 ALA A C 1
ATOM 940 O O . ALA A 1 118 ? -35.674 -54.284 -16.874 1.00 41.22 118 ALA A O 1
ATOM 941 N N . ALA A 1 119 ? -33.825 -54.903 -17.856 1.00 41.94 119 ALA A N 1
ATOM 942 C CA . ALA A 1 119 ? -32.372 -55.125 -17.940 1.00 41.94 119 ALA A CA 1
ATOM 943 C C . ALA A 1 119 ? -31.831 -54.432 -19.215 1.00 41.94 119 ALA A C 1
ATOM 945 O O . ALA A 1 119 ? -32.509 -54.398 -20.237 1.00 41.94 119 ALA A O 1
ATOM 946 N N . GLU A 1 120 ? -30.598 -53.930 -19.155 1.00 49.38 120 GLU A N 1
ATOM 947 C CA . GLU A 1 120 ? -29.733 -53.597 -20.308 1.00 49.38 120 GLU A CA 1
ATOM 948 C C . GLU A 1 120 ? -28.968 -54.854 -20.798 1.00 49.38 120 GLU A C 1
ATOM 950 O O . GLU A 1 120 ? -28.873 -55.815 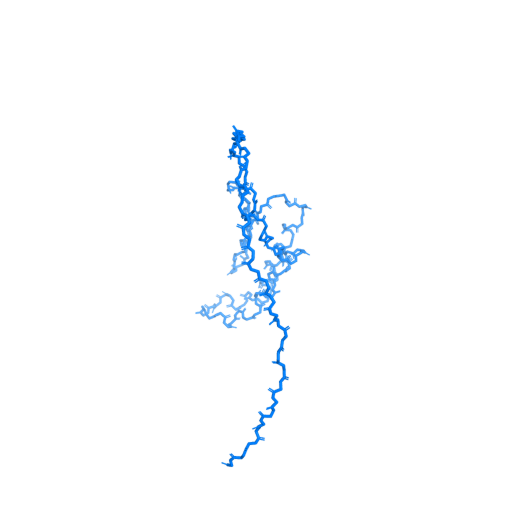-20.023 1.00 49.38 120 GLU A O 1
ATOM 955 N N . PRO A 1 121 ? -28.270 -54.851 -21.963 1.00 59.28 121 PRO A N 1
ATOM 956 C CA . PRO A 1 121 ? -28.388 -54.011 -23.166 1.00 59.28 121 PRO A CA 1
ATOM 957 C C . PRO A 1 121 ? -28.905 -54.933 -24.319 1.00 59.28 121 PRO A C 1
ATOM 959 O O . PRO A 1 121 ? -29.979 -55.490 -24.079 1.00 59.28 121 PRO A O 1
ATOM 962 N N . PRO A 1 122 ? -28.267 -55.251 -25.491 1.00 56.34 122 PRO A N 1
ATOM 963 C CA . PRO A 1 122 ? -27.139 -54.700 -26.287 1.00 56.34 122 PRO A CA 1
ATOM 964 C C . PRO A 1 122 ? -27.663 -53.782 -27.442 1.00 56.34 122 PRO A C 1
ATOM 966 O O . PRO A 1 122 ? -28.834 -53.416 -27.418 1.00 56.34 122 PRO A O 1
ATOM 969 N N . LYS A 1 123 ? -26.919 -53.340 -28.475 1.00 40.97 123 LYS A N 1
ATOM 970 C CA . LYS A 1 123 ? -25.605 -53.721 -29.037 1.00 40.97 123 LYS A CA 1
ATOM 971 C C . LYS A 1 123 ? -24.932 -52.537 -29.742 1.00 40.97 123 LYS A C 1
ATOM 973 O O . LYS A 1 123 ? -25.679 -51.749 -30.357 1.00 40.97 123 LYS A O 1
#

Secondary structure (DSSP, 8-state):
-EEEEETTEEEEEEE-SS-EEEEEEES---S-HHHHHHHHHHHHHHHHHHHHHT--S-SGGGTTGGGTGGGG-SS---------SSSS-----------------------------------

Radius of gyration: 32.69 Å; chains: 1; bounding box: 80×68×49 Å

Foldseek 3Di:
DDWDDDVQKIWDWDDAPQDIDIDIDGDDDPPCLVVQSVVLSVVCCVPCVVCSVVPPPDCVSVPCNVVSVCSSPPDDPDPPPPPVPPPPPDDDDDDDDDDDDDDDDDDDDDDDDDDDDDDDDDD

pLDDT: mean 73.9, std 23.71, range [33.16, 97.62]